Protein AF-A0A1H8NC01-F1 (afdb_monomer_lite)

Sequence (75 aa):
MTQISRTTAPQPWIDLIFAAKSAQGGVIRRSIGWVDREIGRDRFLYEVRRRGFHLIMAGDQFVIVCDPRPIQIVF

Foldseek 3Di:
DQEQQDPDALVVVLVVQCVDPCLVQHKDKDFQSCCCRRPNDVRVVVSLVVQLWDWDDDPRMIIIGNDNDDDDDPD

pLDDT: mean 92.03, std 11.06, range [46.47, 98.31]

Organism: NCBI:txid933059

Radius of gyration: 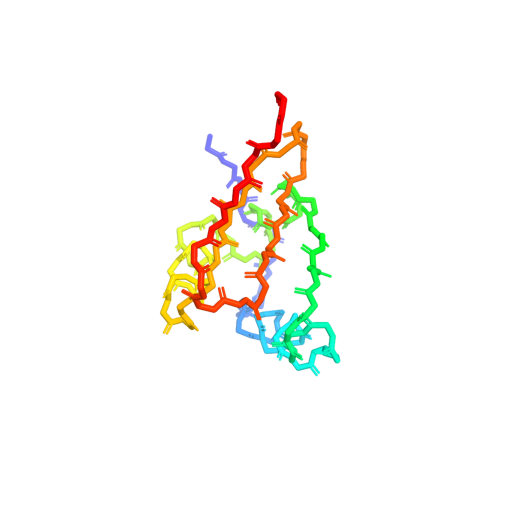12.59 Å; chains: 1; bounding box: 30×28×32 Å

Secondary structure (DSSP, 8-state):
------SS-SHHHHHHHHHSGGGTTSEEEEEHHHHHHHT-HHHHHHHHHHTT-EEEEETTEEEEE--SSPP----

Structure (mmCIF, N/CA/C/O backbone):
data_AF-A0A1H8NC01-F1
#
_entry.id   AF-A0A1H8NC01-F1
#
loop_
_atom_site.group_PDB
_atom_site.id
_atom_site.type_symbol
_atom_site.label_atom_id
_atom_site.label_alt_id
_atom_site.label_comp_id
_atom_site.label_asym_id
_atom_site.label_entity_id
_atom_site.label_seq_id
_atom_site.pdbx_PDB_ins_code
_atom_site.Cartn_x
_atom_site.Cartn_y
_atom_site.Cartn_z
_atom_site.occupancy
_atom_site.B_iso_or_equiv
_atom_site.auth_seq_id
_atom_site.auth_comp_id
_atom_site.auth_asym_id
_atom_site.auth_atom_id
_atom_site.pdbx_PDB_model_num
ATOM 1 N N . MET A 1 1 ? 4.682 3.874 -21.288 1.00 46.47 1 MET A N 1
ATOM 2 C CA . MET A 1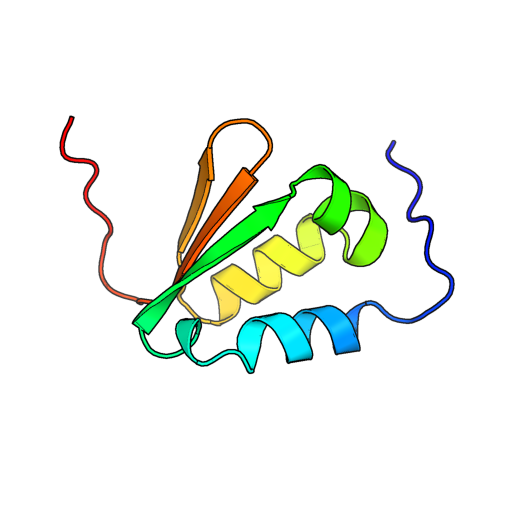 1 ? 5.032 2.444 -21.148 1.00 46.47 1 MET A CA 1
ATOM 3 C C . MET A 1 1 ? 6.231 2.355 -20.219 1.00 46.47 1 MET A C 1
ATOM 5 O O . MET A 1 1 ? 7.347 2.601 -20.655 1.00 46.47 1 MET A O 1
ATOM 9 N N . THR A 1 2 ? 6.009 2.151 -18.922 1.00 53.91 2 THR A N 1
ATOM 10 C CA . THR A 1 2 ? 7.095 2.159 -17.930 1.00 53.91 2 THR A CA 1
ATOM 11 C C . THR A 1 2 ? 7.812 0.812 -17.982 1.00 53.91 2 THR A C 1
ATOM 13 O O . THR A 1 2 ? 7.210 -0.221 -17.706 1.00 53.91 2 THR A O 1
ATOM 16 N N . GLN A 1 3 ? 9.073 0.819 -18.412 1.00 60.44 3 GLN A N 1
ATOM 17 C CA . GLN A 1 3 ? 9.925 -0.368 -18.487 1.00 60.44 3 GLN A CA 1
ATOM 18 C C . GLN A 1 3 ? 10.184 -0.916 -17.076 1.00 60.44 3 GLN A C 1
ATOM 20 O O . GLN A 1 3 ? 10.782 -0.237 -16.236 1.00 60.44 3 GLN A O 1
ATOM 25 N N . ILE A 1 4 ? 9.737 -2.148 -16.826 1.00 61.38 4 ILE A N 1
ATOM 26 C CA . ILE A 1 4 ? 10.061 -2.916 -15.618 1.00 61.38 4 ILE A CA 1
ATOM 27 C C . ILE A 1 4 ? 11.578 -3.118 -15.623 1.00 61.38 4 ILE A C 1
ATOM 29 O O . ILE A 1 4 ? 12.111 -3.822 -16.475 1.00 61.38 4 ILE A O 1
ATOM 33 N N . SER A 1 5 ? 12.291 -2.444 -14.722 1.00 65.50 5 SER A N 1
ATOM 34 C CA . SER A 1 5 ? 13.763 -2.397 -14.755 1.00 65.50 5 SER A CA 1
ATOM 35 C C . SER A 1 5 ? 14.424 -3.617 -14.106 1.00 65.50 5 SER A C 1
ATOM 37 O O . SER A 1 5 ? 15.648 -3.722 -14.100 1.00 65.50 5 SER A O 1
ATOM 39 N N . ARG A 1 6 ? 13.640 -4.530 -13.522 1.00 66.94 6 ARG A N 1
ATOM 40 C CA . ARG A 1 6 ? 14.156 -5.618 -12.690 1.00 66.94 6 ARG A CA 1
ATOM 41 C C . ARG A 1 6 ? 14.175 -6.954 -13.426 1.00 66.94 6 ARG A C 1
ATOM 43 O O . ARG A 1 6 ? 13.197 -7.348 -14.047 1.00 66.94 6 ARG A O 1
ATOM 50 N N . THR A 1 7 ? 15.270 -7.690 -13.270 1.00 68.69 7 THR A N 1
ATOM 51 C CA . THR A 1 7 ? 15.513 -9.011 -13.879 1.00 68.69 7 THR A CA 1
ATOM 52 C C . THR A 1 7 ? 15.021 -10.195 -13.040 1.00 68.69 7 THR A C 1
ATOM 54 O O . THR A 1 7 ? 15.180 -11.344 -13.436 1.00 68.69 7 THR A O 1
ATOM 57 N N . THR A 1 8 ? 14.433 -9.948 -11.868 1.00 73.88 8 THR A N 1
ATOM 58 C CA . THR A 1 8 ? 14.032 -10.984 -10.900 1.00 73.88 8 THR A CA 1
ATOM 59 C C . THR A 1 8 ? 12.537 -10.909 -10.596 1.00 73.88 8 THR A C 1
ATOM 61 O O . THR A 1 8 ? 11.946 -9.827 -10.600 1.00 73.88 8 THR A O 1
ATOM 64 N N . ALA A 1 9 ? 11.920 -12.063 -10.306 1.00 79.31 9 ALA A N 1
ATOM 65 C CA . ALA A 1 9 ? 10.474 -12.184 -10.100 1.00 79.31 9 ALA A CA 1
ATOM 66 C C . ALA A 1 9 ? 9.954 -11.186 -9.044 1.00 79.31 9 ALA A C 1
ATOM 68 O O . ALA A 1 9 ? 10.619 -10.998 -8.029 1.00 79.31 9 ALA A O 1
ATOM 69 N N . PRO A 1 10 ? 8.785 -10.552 -9.225 1.00 84.12 10 PRO A N 1
ATOM 70 C CA . PRO A 1 10 ? 8.283 -9.512 -8.316 1.00 84.12 10 PRO A CA 1
ATOM 71 C C . PRO A 1 10 ? 7.778 -10.055 -6.966 1.00 84.12 10 PRO A C 1
ATOM 73 O O . PRO A 1 10 ? 7.556 -9.289 -6.030 1.00 84.12 10 PRO A O 1
ATOM 76 N N . GLN A 1 11 ? 7.594 -11.373 -6.847 1.00 89.31 11 GLN A N 1
ATOM 77 C CA . GLN A 1 11 ? 6.979 -12.019 -5.684 1.00 89.31 11 GLN A CA 1
ATOM 78 C C . GLN A 1 11 ? 7.677 -11.724 -4.338 1.00 89.31 11 GLN A C 1
ATOM 80 O O . GLN A 1 11 ? 6.967 -11.365 -3.401 1.00 89.31 11 GLN A O 1
ATOM 85 N N . PRO A 1 12 ? 9.021 -11.740 -4.221 1.00 91.25 12 PRO A N 1
ATOM 86 C CA . PRO A 1 12 ? 9.693 -11.436 -2.957 1.00 91.25 12 PRO A CA 1
ATOM 87 C C . PRO A 1 12 ? 9.392 -10.027 -2.432 1.00 91.25 12 PRO A C 1
ATOM 89 O O . PRO A 1 12 ? 9.348 -9.817 -1.223 1.00 91.25 12 PRO A O 1
ATOM 92 N N . TRP A 1 13 ? 9.146 -9.055 -3.321 1.00 93.38 13 TRP A N 1
ATOM 93 C CA . TRP A 1 13 ? 8.766 -7.704 -2.906 1.00 93.38 13 TRP A CA 1
ATOM 94 C C . TRP A 1 13 ? 7.355 -7.655 -2.333 1.00 93.38 13 TRP A C 1
ATOM 96 O O . TRP A 1 13 ? 7.130 -7.003 -1.315 1.00 93.38 13 TRP A O 1
ATOM 106 N N . ILE A 1 14 ? 6.415 -8.358 -2.964 1.00 94.75 14 ILE A N 1
ATOM 107 C CA . ILE A 1 14 ? 5.051 -8.506 -2.450 1.00 94.75 14 ILE A CA 1
ATOM 108 C C . ILE A 1 14 ? 5.080 -9.172 -1.074 1.00 94.75 14 ILE A C 1
ATOM 110 O O . ILE A 1 14 ? 4.475 -8.654 -0.135 1.00 94.75 14 ILE A O 1
ATOM 114 N N . ASP A 1 15 ? 5.817 -10.273 -0.941 1.00 94.50 15 ASP A N 1
ATOM 115 C CA . ASP A 1 15 ? 5.915 -11.013 0.315 1.00 94.50 15 ASP A CA 1
ATOM 116 C C . ASP A 1 15 ? 6.509 -10.136 1.418 1.00 94.50 15 ASP A C 1
ATOM 118 O O . ASP A 1 15 ? 5.939 -10.045 2.503 1.00 94.50 15 ASP A O 1
ATOM 122 N N . LEU A 1 16 ? 7.581 -9.395 1.122 1.00 94.62 16 LEU A N 1
ATOM 123 C CA . LEU A 1 16 ? 8.195 -8.479 2.080 1.00 94.62 16 LEU A CA 1
ATOM 124 C C . LEU A 1 16 ? 7.245 -7.349 2.508 1.00 94.62 16 LEU A C 1
ATOM 126 O O . LEU A 1 16 ? 7.188 -7.007 3.689 1.00 94.62 16 LEU A O 1
ATOM 130 N N . ILE A 1 17 ? 6.493 -6.762 1.570 1.00 95.44 17 ILE A N 1
ATOM 131 C CA . ILE A 1 17 ? 5.528 -5.696 1.874 1.00 95.44 17 ILE A CA 1
ATOM 132 C C . ILE A 1 17 ? 4.457 -6.199 2.842 1.00 95.44 17 ILE A C 1
ATOM 134 O O . ILE A 1 17 ? 4.159 -5.519 3.823 1.00 95.44 17 ILE A O 1
ATOM 138 N N . PHE A 1 18 ? 3.896 -7.381 2.584 1.00 96.00 18 PHE A N 1
ATOM 139 C CA . PHE A 1 18 ? 2.793 -7.919 3.380 1.00 96.00 18 PHE A CA 1
ATOM 140 C C . PHE A 1 18 ? 3.234 -8.759 4.588 1.00 96.00 18 PHE A C 1
ATOM 142 O O . PHE A 1 18 ? 2.389 -9.103 5.408 1.00 96.00 18 PHE A O 1
ATOM 149 N N . ALA A 1 19 ? 4.530 -9.038 4.746 1.00 95.50 19 ALA A N 1
ATOM 150 C CA . ALA A 1 19 ? 5.106 -9.579 5.979 1.00 95.50 19 ALA A CA 1
ATOM 151 C C . ALA A 1 19 ? 5.349 -8.497 7.049 1.00 95.50 19 ALA A C 1
ATOM 153 O O . ALA A 1 19 ? 5.611 -8.815 8.209 1.00 95.50 19 ALA A O 1
ATOM 154 N N . ALA A 1 20 ? 5.282 -7.213 6.682 1.00 94.81 20 ALA A N 1
ATOM 155 C CA . ALA A 1 20 ? 5.469 -6.115 7.620 1.00 94.81 20 ALA A CA 1
ATOM 156 C C . ALA A 1 20 ? 4.390 -6.116 8.715 1.00 94.81 20 ALA A C 1
ATOM 158 O O . ALA A 1 20 ? 3.217 -6.359 8.442 1.00 94.81 20 ALA A O 1
ATOM 159 N N . LYS A 1 21 ? 4.754 -5.720 9.942 1.00 95.56 21 LYS A N 1
ATOM 160 C CA . LYS A 1 21 ? 3.800 -5.580 11.061 1.00 95.56 21 LYS A CA 1
ATOM 161 C C . LYS A 1 21 ? 2.609 -4.677 10.710 1.00 95.56 21 LYS A C 1
ATOM 163 O O . LYS A 1 21 ? 1.488 -4.961 11.110 1.00 95.56 21 LYS A O 1
ATOM 168 N N . SER A 1 22 ? 2.821 -3.632 9.906 1.00 96.12 22 SER A N 1
ATOM 169 C CA . SER A 1 22 ? 1.744 -2.748 9.433 1.00 96.12 22 SER A CA 1
ATOM 170 C C . SER A 1 22 ? 0.694 -3.449 8.565 1.00 96.12 22 SER A C 1
ATOM 172 O O . SER A 1 22 ? -0.404 -2.925 8.434 1.00 96.12 22 SER A O 1
ATOM 174 N N . ALA A 1 23 ? 0.984 -4.623 7.998 1.00 96.56 23 ALA A N 1
ATOM 175 C CA . ALA A 1 23 ? -0.011 -5.425 7.287 1.00 96.56 23 ALA A CA 1
ATOM 176 C C . ALA A 1 23 ? -1.050 -6.067 8.230 1.00 96.56 23 ALA A C 1
ATOM 178 O O . ALA A 1 23 ? -2.065 -6.574 7.765 1.00 96.56 23 ALA A O 1
ATOM 179 N N . GLN A 1 24 ? -0.825 -6.026 9.548 1.00 95.62 24 GLN A N 1
ATOM 180 C CA . GLN A 1 24 ? -1.715 -6.558 10.585 1.00 95.62 24 GLN A CA 1
ATOM 181 C C . GLN A 1 24 ? -2.648 -5.465 11.147 1.00 95.62 24 GLN A C 1
ATOM 183 O O . GLN A 1 24 ? -2.711 -5.268 12.358 1.00 95.62 24 GLN A O 1
ATOM 188 N N . GLY A 1 25 ? -3.336 -4.711 10.282 1.00 95.25 25 GLY A N 1
ATOM 189 C CA . GLY A 1 25 ? -4.265 -3.647 10.709 1.00 95.25 25 GLY A CA 1
ATOM 190 C C . GLY A 1 25 ? -3.694 -2.225 10.715 1.00 95.25 25 GLY A C 1
ATOM 191 O O . GLY A 1 25 ? -4.313 -1.318 11.263 1.00 95.25 25 GLY A O 1
ATOM 192 N N . GLY A 1 26 ? -2.508 -2.010 10.143 1.00 97.12 26 GLY A N 1
ATOM 193 C CA . GLY A 1 26 ? -1.883 -0.693 10.024 1.00 97.12 26 GLY A CA 1
ATOM 194 C C . GLY A 1 26 ? -2.010 -0.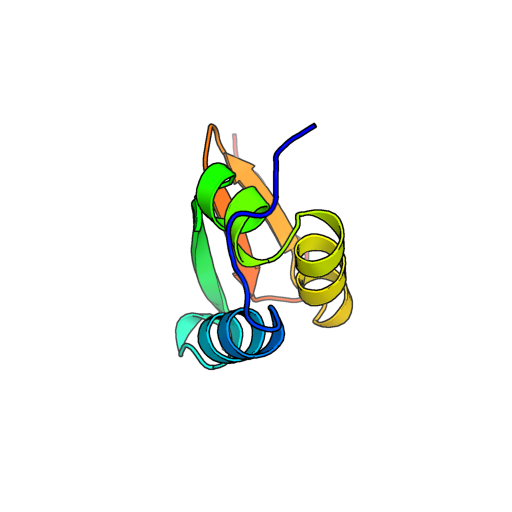076 8.629 1.00 97.12 26 GLY A C 1
ATOM 195 O O . GLY A 1 26 ? -2.860 -0.441 7.814 1.00 97.12 26 GLY A O 1
ATOM 196 N N . VAL A 1 27 ? -1.117 0.876 8.346 1.00 97.62 27 VAL A N 1
ATOM 197 C CA . VAL A 1 27 ? -1.018 1.558 7.049 1.00 97.62 27 VAL A CA 1
ATOM 198 C C . VAL A 1 27 ? 0.373 1.348 6.460 1.00 97.62 27 VAL A C 1
ATOM 200 O O . VAL A 1 27 ? 1.382 1.476 7.158 1.00 97.62 27 VAL A O 1
ATOM 203 N N . ILE A 1 28 ? 0.438 1.037 5.166 1.00 97.81 28 ILE A N 1
ATOM 204 C CA . ILE A 1 28 ? 1.688 0.902 4.411 1.00 97.81 28 ILE A CA 1
ATOM 205 C C . ILE A 1 28 ? 1.744 1.997 3.347 1.00 97.81 28 ILE A C 1
ATOM 207 O O . ILE A 1 28 ? 0.786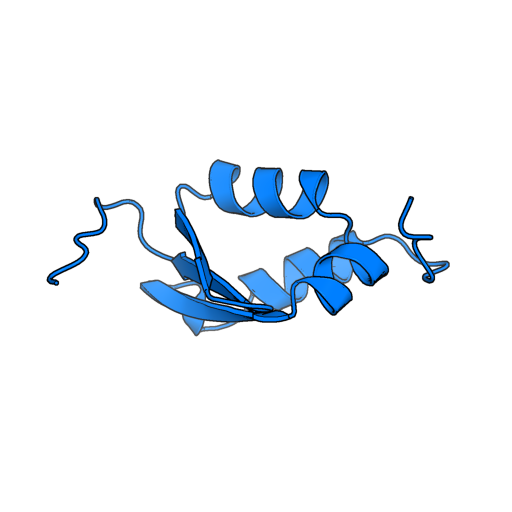 2.198 2.606 1.00 97.81 28 ILE A O 1
ATOM 211 N N . ARG A 1 29 ? 2.889 2.675 3.223 1.00 97.62 29 ARG A N 1
ATOM 212 C CA . ARG A 1 29 ? 3.165 3.632 2.141 1.00 97.62 29 ARG A CA 1
ATOM 213 C C . ARG A 1 29 ? 4.188 3.083 1.159 1.00 97.62 29 ARG A C 1
ATOM 215 O O . ARG A 1 29 ? 5.202 2.522 1.575 1.00 97.62 29 ARG A O 1
ATOM 222 N N . ARG A 1 30 ? 3.943 3.275 -0.139 1.00 97.25 30 ARG A N 1
ATOM 223 C CA . ARG A 1 30 ? 4.873 2.912 -1.217 1.00 97.25 30 ARG A CA 1
ATOM 224 C C . ARG A 1 30 ? 4.864 3.945 -2.333 1.00 97.25 30 ARG A C 1
ATOM 226 O O . ARG A 1 30 ? 3.806 4.408 -2.731 1.00 97.25 30 ARG A O 1
ATOM 233 N N . SER A 1 31 ? 6.039 4.253 -2.875 1.00 97.62 31 SER A N 1
ATOM 234 C CA . SER A 1 31 ? 6.145 5.085 -4.075 1.00 97.62 31 SER A CA 1
ATOM 235 C C . SER A 1 31 ? 5.485 4.381 -5.259 1.00 97.62 31 SER A C 1
ATOM 237 O O . SER A 1 31 ? 5.774 3.212 -5.527 1.00 97.62 31 SER A O 1
ATOM 239 N N . ILE A 1 32 ? 4.640 5.111 -5.985 1.00 97.25 32 ILE A N 1
ATOM 240 C CA . ILE A 1 32 ? 4.026 4.658 -7.232 1.00 97.25 32 ILE A CA 1
ATOM 241 C C . ILE A 1 32 ? 5.108 4.271 -8.242 1.00 97.25 32 ILE A C 1
ATOM 243 O O . ILE A 1 32 ? 5.071 3.170 -8.782 1.00 97.25 32 ILE A O 1
ATOM 247 N N . GLY A 1 33 ? 6.107 5.136 -8.445 1.00 96.25 33 GLY A N 1
ATOM 248 C CA . GLY A 1 33 ? 7.174 4.890 -9.417 1.00 96.25 33 GLY A CA 1
ATOM 249 C C . GLY A 1 33 ? 8.009 3.652 -9.084 1.00 96.25 33 GLY A C 1
ATOM 250 O O . GLY A 1 33 ? 8.405 2.914 -9.984 1.00 96.25 33 GLY A O 1
ATOM 251 N N . TRP A 1 34 ? 8.234 3.383 -7.795 1.00 95.69 34 TRP A N 1
ATOM 252 C CA . TRP A 1 34 ? 8.898 2.154 -7.358 1.00 95.69 34 TRP A CA 1
ATOM 253 C C . TRP A 1 34 ? 8.018 0.921 -7.596 1.00 95.69 34 TRP A C 1
ATOM 255 O O . TRP A 1 34 ? 8.498 -0.067 -8.141 1.00 95.69 34 TRP A O 1
ATOM 265 N N . VAL A 1 35 ? 6.723 0.981 -7.261 1.00 95.69 35 VAL A N 1
ATOM 266 C CA . VAL A 1 35 ? 5.782 -0.125 -7.519 1.00 95.69 35 VAL A CA 1
ATOM 267 C C . VAL A 1 35 ? 5.716 -0.447 -9.009 1.00 95.69 35 VAL A C 1
ATOM 269 O O . VAL A 1 35 ? 5.818 -1.615 -9.383 1.00 95.69 35 VAL A O 1
ATOM 272 N N . ASP A 1 36 ? 5.600 0.573 -9.857 1.00 94.12 36 ASP A N 1
ATOM 273 C CA . ASP A 1 36 ? 5.552 0.405 -11.309 1.00 94.12 36 ASP A CA 1
ATOM 274 C C . ASP A 1 36 ? 6.827 -0.267 -11.841 1.00 94.12 36 ASP A C 1
ATOM 276 O O . ASP A 1 36 ? 6.749 -1.128 -12.715 1.00 94.12 36 ASP A O 1
ATOM 280 N N . ARG A 1 37 ? 7.995 0.097 -11.294 1.00 92.06 37 ARG A N 1
ATOM 281 C CA . ARG A 1 37 ? 9.301 -0.419 -11.725 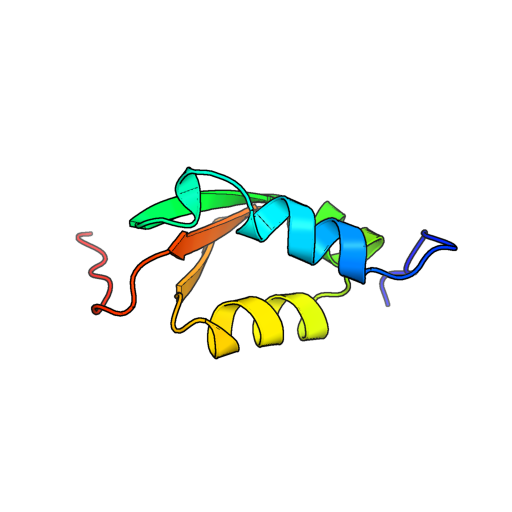1.00 92.06 37 ARG A CA 1
ATOM 282 C C . ARG A 1 37 ? 9.594 -1.837 -11.233 1.00 92.06 37 ARG A C 1
ATOM 284 O O . ARG A 1 37 ? 10.179 -2.619 -11.978 1.00 92.06 37 ARG A O 1
ATOM 291 N N . GLU A 1 38 ? 9.241 -2.142 -9.988 1.00 91.69 38 GLU A N 1
ATOM 292 C CA . GLU A 1 38 ? 9.736 -3.329 -9.275 1.00 91.69 38 GLU A CA 1
ATOM 293 C C . GLU A 1 38 ? 8.716 -4.466 -9.188 1.00 91.69 38 GLU A C 1
ATOM 295 O O . GLU A 1 38 ? 9.096 -5.632 -9.064 1.00 91.69 38 GLU A O 1
ATOM 300 N N . ILE A 1 39 ? 7.425 -4.133 -9.227 1.00 93.38 39 ILE A N 1
ATOM 301 C CA . ILE A 1 39 ? 6.326 -5.089 -9.039 1.00 93.38 39 ILE A CA 1
ATOM 302 C C . ILE A 1 39 ? 5.410 -5.124 -10.264 1.00 93.38 39 ILE A C 1
ATOM 304 O O . ILE A 1 39 ? 4.938 -6.193 -10.652 1.00 93.38 39 ILE A O 1
ATOM 308 N N . GLY A 1 40 ? 5.162 -3.964 -10.867 1.00 93.56 40 GLY A N 1
ATOM 309 C CA . GLY A 1 40 ? 4.098 -3.764 -11.839 1.00 93.56 40 GLY A CA 1
ATOM 310 C C . GLY A 1 40 ? 2.771 -3.438 -11.151 1.00 93.56 40 GLY A C 1
ATOM 311 O O . GLY A 1 40 ? 2.351 -4.088 -10.187 1.00 93.56 40 GLY A O 1
ATOM 312 N N . ARG A 1 41 ? 2.097 -2.407 -11.667 1.00 94.00 41 ARG A N 1
ATOM 313 C CA . ARG A 1 41 ? 0.900 -1.825 -11.049 1.00 94.00 41 ARG A CA 1
ATOM 314 C C . ARG A 1 41 ? -0.250 -2.814 -10.907 1.00 94.00 41 ARG A C 1
ATOM 316 O O . ARG A 1 41 ? -0.820 -2.926 -9.826 1.00 94.00 41 ARG A O 1
ATOM 323 N N . ASP A 1 42 ? -0.553 -3.556 -11.966 1.00 94.69 42 ASP A N 1
ATOM 324 C CA . ASP A 1 42 ? -1.697 -4.473 -11.996 1.00 94.69 42 ASP A CA 1
ATOM 325 C C . ASP A 1 42 ? -1.535 -5.611 -10.988 1.00 94.69 42 ASP A C 1
ATOM 327 O O . ASP A 1 42 ? -2.463 -5.939 -10.245 1.00 94.69 42 ASP A O 1
ATOM 331 N N . ARG A 1 43 ? -0.320 -6.166 -10.892 1.00 94.44 43 ARG A N 1
ATOM 332 C CA . ARG A 1 43 ? 0.004 -7.192 -9.899 1.00 94.44 43 ARG A CA 1
ATOM 333 C C . ARG A 1 43 ? -0.144 -6.644 -8.485 1.00 94.44 43 ARG A C 1
ATOM 335 O O . ARG A 1 43 ? -0.739 -7.308 -7.641 1.00 94.44 43 ARG A O 1
ATOM 342 N N . PHE A 1 44 ? 0.362 -5.441 -8.225 1.00 96.94 44 PHE A N 1
ATOM 343 C CA . PHE A 1 44 ? 0.246 -4.808 -6.915 1.00 96.94 44 PHE A CA 1
ATOM 344 C C . PHE A 1 44 ? -1.216 -4.540 -6.525 1.00 96.94 44 PHE A C 1
ATOM 346 O O . PHE A 1 44 ? -1.632 -4.916 -5.430 1.00 96.94 44 PHE A O 1
ATOM 353 N N . LEU A 1 45 ? -2.018 -3.978 -7.437 1.00 97.12 45 LEU A N 1
ATOM 354 C CA . LEU A 1 45 ? -3.456 -3.749 -7.248 1.00 97.12 45 LEU A CA 1
ATOM 355 C C . LEU A 1 45 ? -4.200 -5.049 -6.922 1.00 97.12 45 LEU A C 1
ATOM 357 O O . LEU A 1 45 ? -4.989 -5.094 -5.977 1.00 97.12 45 LEU A O 1
ATOM 361 N N . TYR A 1 46 ? -3.917 -6.116 -7.673 1.00 97.56 46 TYR A N 1
ATOM 362 C CA . TYR A 1 46 ? -4.490 -7.438 -7.435 1.00 97.56 46 TYR A CA 1
ATOM 363 C C . TYR A 1 46 ? -4.138 -7.972 -6.041 1.00 97.56 46 TYR A C 1
ATOM 365 O O . TYR A 1 46 ? -5.014 -8.435 -5.312 1.00 97.56 46 TYR A O 1
ATOM 373 N N . GLU A 1 47 ? -2.869 -7.880 -5.640 1.00 97.19 47 GLU A N 1
ATOM 374 C CA . GLU A 1 47 ? -2.407 -8.371 -4.341 1.00 97.19 47 GLU A CA 1
ATOM 375 C C . GLU A 1 47 ? -2.996 -7.577 -3.162 1.00 97.19 47 GLU A C 1
ATOM 377 O O . GLU A 1 47 ? -3.316 -8.169 -2.129 1.00 97.19 47 GLU A O 1
ATOM 382 N N . VAL A 1 48 ? -3.193 -6.265 -3.299 1.00 97.88 48 VAL A N 1
ATOM 383 C CA . VAL A 1 48 ? -3.883 -5.473 -2.269 1.00 97.88 48 VAL A CA 1
ATOM 384 C C . VAL A 1 48 ? -5.356 -5.888 -2.186 1.00 97.88 48 VAL A C 1
ATOM 386 O O . VAL A 1 48 ? -5.838 -6.252 -1.112 1.00 97.88 48 VAL A O 1
ATOM 389 N N . ARG A 1 49 ? -6.051 -5.943 -3.331 1.00 97.75 49 ARG A N 1
ATOM 390 C CA . ARG A 1 49 ? -7.477 -6.295 -3.397 1.00 97.75 49 ARG A CA 1
ATOM 391 C C . ARG A 1 49 ? -7.761 -7.703 -2.875 1.00 97.75 49 ARG A C 1
ATOM 393 O O . ARG A 1 49 ? -8.719 -7.892 -2.133 1.00 97.75 49 ARG A O 1
ATOM 400 N N . ARG A 1 50 ? -6.933 -8.697 -3.219 1.00 97.31 50 ARG A N 1
ATOM 401 C CA . ARG A 1 50 ? -7.141 -10.094 -2.791 1.00 97.31 50 ARG A CA 1
ATOM 402 C C . ARG A 1 50 ? -7.032 -10.287 -1.275 1.00 97.31 50 ARG A C 1
ATOM 404 O O . ARG A 1 50 ? -7.534 -11.279 -0.764 1.00 97.31 50 ARG A O 1
ATOM 411 N N . ARG A 1 51 ? -6.359 -9.370 -0.568 1.00 96.81 51 ARG A N 1
ATOM 412 C CA . ARG A 1 51 ? -6.240 -9.365 0.902 1.00 96.81 51 ARG A CA 1
ATOM 413 C C . ARG A 1 51 ? -7.404 -8.649 1.591 1.00 96.81 51 ARG A C 1
ATOM 415 O O . ARG A 1 51 ? -7.438 -8.603 2.813 1.00 96.81 51 ARG A O 1
ATOM 422 N N . GLY A 1 52 ? -8.340 -8.088 0.821 1.00 97.31 52 GLY A N 1
ATOM 423 C CA . GLY A 1 52 ? -9.434 -7.274 1.346 1.00 97.31 52 GLY A CA 1
ATOM 424 C C . GLY A 1 52 ? -8.983 -5.900 1.833 1.00 97.31 52 GLY A C 1
ATOM 425 O O . GLY A 1 52 ? -9.729 -5.241 2.536 1.00 97.31 52 GLY A O 1
ATOM 426 N N . PHE A 1 53 ? -7.770 -5.470 1.48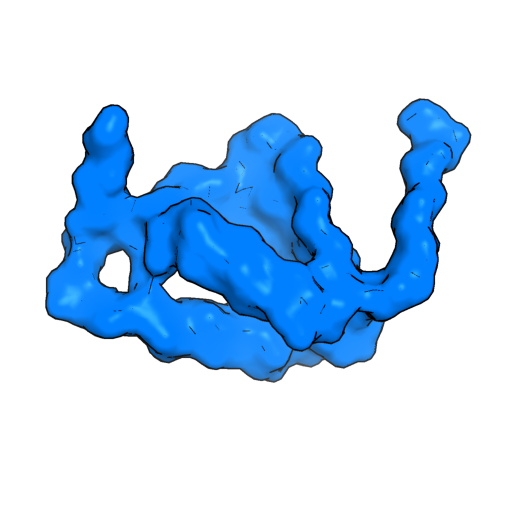8 1.00 98.06 53 PHE A N 1
ATOM 427 C CA . PHE A 1 53 ? -7.255 -4.159 1.862 1.00 98.06 53 PHE A CA 1
ATOM 428 C C . PHE A 1 53 ? -7.685 -3.098 0.859 1.00 98.06 53 PHE A C 1
ATOM 430 O O . PHE A 1 53 ? -8.039 -3.392 -0.286 1.00 98.06 53 PHE A O 1
ATOM 437 N N . HIS A 1 54 ? -7.564 -1.843 1.273 1.00 98.12 54 HIS A N 1
ATOM 438 C CA . HIS A 1 54 ? -7.861 -0.702 0.420 1.00 98.12 54 HIS A CA 1
ATOM 439 C C . HIS A 1 54 ? -6.582 -0.026 -0.038 1.00 98.12 54 HIS A C 1
ATOM 441 O O . HIS A 1 54 ? -5.634 0.127 0.735 1.00 98.12 54 HIS A O 1
ATOM 447 N N . LEU A 1 55 ? -6.582 0.430 -1.287 1.00 98.06 55 LEU A N 1
ATOM 448 C CA . LEU A 1 55 ? -5.490 1.196 -1.863 1.00 98.06 55 LEU A CA 1
ATOM 449 C C . LEU A 1 55 ? -5.957 2.604 -2.208 1.00 98.06 55 LEU A C 1
ATOM 451 O O . LEU A 1 55 ? -6.908 2.774 -2.965 1.00 98.06 55 LEU A O 1
ATOM 455 N N . ILE A 1 56 ? -5.242 3.601 -1.704 1.00 97.50 56 ILE A N 1
ATOM 456 C CA . ILE A 1 56 ? -5.470 5.016 -1.986 1.00 97.50 56 ILE A CA 1
ATOM 457 C C . ILE A 1 56 ? -4.242 5.560 -2.716 1.00 97.50 56 ILE A C 1
ATOM 459 O O . ILE A 1 56 ? -3.106 5.237 -2.363 1.00 97.50 56 ILE A O 1
ATOM 463 N N . MET A 1 57 ? -4.456 6.390 -3.735 1.00 97.19 57 MET A N 1
ATOM 464 C CA . MET A 1 57 ? -3.391 7.181 -4.354 1.00 97.19 57 MET A CA 1
ATOM 465 C C . MET A 1 57 ? -3.388 8.582 -3.747 1.00 97.19 57 MET A C 1
ATOM 467 O O . MET A 1 57 ? -4.407 9.265 -3.768 1.00 97.19 57 MET A O 1
ATOM 471 N N . ALA A 1 58 ? -2.243 9.001 -3.218 1.00 96.31 58 ALA A N 1
ATOM 472 C CA . ALA A 1 58 ? -2.025 10.321 -2.642 1.00 96.31 58 ALA A CA 1
ATOM 473 C C . ALA A 1 58 ? -0.750 10.917 -3.253 1.00 96.31 58 ALA A C 1
ATOM 475 O O . ALA A 1 58 ? 0.363 10.614 -2.819 1.00 96.31 58 ALA A O 1
ATOM 476 N N . GLY A 1 59 ? -0.909 11.720 -4.308 1.00 96.62 59 GLY A N 1
ATOM 477 C CA . GLY A 1 59 ? 0.218 12.213 -5.101 1.00 96.62 59 GLY A CA 1
ATOM 478 C C . GLY A 1 59 ? 0.978 11.068 -5.777 1.00 96.62 59 GLY A C 1
ATOM 479 O O . GLY A 1 59 ? 0.383 10.240 -6.463 1.00 96.62 59 GLY A O 1
ATOM 480 N N . ASP A 1 60 ? 2.290 11.002 -5.562 1.00 97.56 60 ASP A N 1
ATOM 481 C CA . ASP A 1 60 ? 3.175 9.955 -6.088 1.00 97.56 60 ASP A CA 1
ATOM 482 C C . ASP A 1 60 ? 3.257 8.711 -5.177 1.00 97.56 60 ASP A C 1
ATOM 484 O O . ASP A 1 60 ? 4.107 7.835 -5.374 1.00 97.56 60 ASP A O 1
ATOM 488 N N . GLN A 1 61 ? 2.376 8.621 -4.176 1.00 98.12 61 GLN A N 1
ATOM 489 C CA . GLN A 1 61 ? 2.346 7.543 -3.197 1.00 98.12 61 GLN A CA 1
ATOM 490 C C . GLN A 1 61 ? 1.085 6.697 -3.325 1.00 98.12 61 GLN A C 1
ATOM 492 O O . GLN A 1 61 ? -0.034 7.188 -3.459 1.00 98.12 61 GLN A O 1
ATOM 497 N N . PHE A 1 62 ? 1.279 5.400 -3.160 1.00 98.19 62 PHE A N 1
ATOM 498 C CA . PHE A 1 62 ? 0.257 4.476 -2.727 1.00 98.19 62 PHE A CA 1
ATOM 499 C C . PHE A 1 62 ? 0.209 4.419 -1.201 1.00 98.19 62 PHE A C 1
ATOM 501 O O . PHE A 1 62 ? 1.238 4.256 -0.538 1.00 98.19 62 PHE A O 1
ATOM 508 N N . VAL A 1 63 ? -1.001 4.497 -0.657 1.00 98.00 63 VAL A N 1
ATOM 509 C CA . VAL A 1 63 ? -1.322 4.291 0.755 1.00 98.00 63 VAL A CA 1
ATOM 510 C C . VAL A 1 63 ? -2.236 3.073 0.846 1.00 98.00 63 VAL A C 1
ATOM 512 O O . VAL A 1 63 ? -3.359 3.097 0.350 1.00 98.00 63 VAL A O 1
ATOM 515 N N . ILE A 1 64 ? -1.746 1.994 1.449 1.00 98.31 64 ILE A N 1
ATOM 516 C CA . ILE A 1 64 ? -2.517 0.777 1.699 1.00 98.31 64 ILE A CA 1
ATOM 517 C C . ILE A 1 64 ? -3.041 0.833 3.128 1.00 98.31 64 ILE A C 1
ATOM 519 O O . ILE A 1 64 ? -2.244 0.865 4.068 1.00 98.31 64 ILE A O 1
ATOM 523 N N . VAL A 1 65 ? -4.356 0.786 3.298 1.00 98.25 65 VAL A N 1
ATOM 524 C CA . VAL A 1 65 ? -4.983 0.584 4.609 1.00 98.25 65 VAL A CA 1
ATOM 525 C C . VAL A 1 65 ? -5.260 -0.904 4.761 1.00 98.25 65 VAL A C 1
ATOM 527 O O . VAL A 1 65 ? -6.049 -1.479 4.007 1.00 98.25 65 VAL A O 1
ATOM 530 N N . CYS A 1 66 ? -4.566 -1.537 5.706 1.00 98.19 66 CYS A N 1
ATOM 531 C CA . CYS A 1 66 ? -4.556 -2.987 5.878 1.00 98.19 66 CYS A CA 1
ATOM 532 C C . CYS A 1 66 ? -5.718 -3.456 6.763 1.00 98.19 66 CYS A C 1
ATOM 534 O O . CYS A 1 66 ? -5.510 -4.144 7.759 1.00 98.19 66 CYS A O 1
ATOM 536 N N . ASP A 1 67 ? -6.934 -3.044 6.407 1.00 96.94 67 ASP A N 1
ATOM 537 C CA . ASP A 1 67 ? -8.167 -3.337 7.133 1.00 96.94 67 ASP A CA 1
ATOM 538 C C . ASP A 1 67 ? -9.310 -3.597 6.136 1.00 96.94 67 ASP A C 1
ATOM 540 O O . ASP A 1 67 ? -9.431 -2.840 5.171 1.00 96.94 67 ASP A O 1
ATOM 544 N N . PRO A 1 68 ? -10.139 -4.640 6.333 1.00 95.94 68 PRO A N 1
ATOM 545 C CA . PRO A 1 68 ? -11.263 -4.934 5.445 1.00 95.94 68 PRO A CA 1
ATOM 546 C C . PRO A 1 68 ? -12.487 -4.036 5.650 1.00 95.94 68 PRO A C 1
ATOM 548 O O . PRO A 1 68 ? -13.380 -4.013 4.802 1.00 95.94 68 PRO A O 1
ATOM 551 N N . ARG A 1 69 ? -12.573 -3.306 6.766 1.00 96.69 69 ARG A N 1
ATOM 552 C CA . ARG A 1 69 ? -13.696 -2.403 7.049 1.00 96.69 69 ARG A CA 1
ATOM 553 C C . ARG A 1 69 ? -13.652 -1.182 6.121 1.00 96.69 69 ARG A C 1
ATOM 555 O O . ARG A 1 69 ? -12.579 -0.838 5.627 1.00 96.69 69 ARG A O 1
ATOM 562 N N . PRO A 1 70 ? -14.791 -0.513 5.863 1.00 95.94 70 PRO A N 1
ATOM 563 C CA . PRO A 1 70 ? -14.831 0.662 4.996 1.00 95.94 70 PRO A CA 1
ATOM 564 C C . PRO A 1 70 ? -13.906 1.787 5.469 1.00 95.94 70 PRO A C 1
ATOM 566 O O . PRO A 1 70 ? -13.740 2.009 6.668 1.00 95.94 70 PRO A O 1
ATOM 569 N N . ILE A 1 71 ? -13.359 2.536 4.513 1.00 95.31 71 ILE A N 1
ATOM 570 C CA . ILE A 1 71 ? -12.594 3.755 4.786 1.00 95.31 71 ILE A CA 1
ATOM 571 C C . ILE A 1 71 ? -13.511 4.961 4.708 1.00 95.31 71 ILE A C 1
ATOM 573 O O . ILE A 1 71 ? -14.320 5.076 3.790 1.00 95.31 71 ILE A O 1
ATOM 577 N N . GLN A 1 72 ? -13.311 5.892 5.635 1.00 95.44 72 GLN A N 1
ATOM 578 C CA . GLN A 1 72 ? -13.934 7.204 5.613 1.00 95.44 72 GLN A CA 1
ATOM 579 C C . GLN A 1 72 ? -12.870 8.284 5.393 1.00 95.44 72 GLN A C 1
ATOM 581 O O . GLN A 1 72 ? -11.890 8.364 6.133 1.00 95.44 72 GLN A O 1
ATOM 586 N N . ILE A 1 73 ? -13.084 9.126 4.383 1.00 94.75 73 ILE A N 1
ATOM 587 C CA . ILE A 1 73 ? -12.369 10.395 4.215 1.00 94.75 73 ILE A CA 1
ATOM 588 C C . ILE A 1 73 ? -13.199 11.451 4.944 1.00 94.75 73 ILE A C 1
ATOM 590 O O . ILE A 1 73 ? -14.406 11.543 4.729 1.00 94.75 73 ILE A O 1
ATOM 594 N N . VAL A 1 74 ? -12.580 12.175 5.873 1.00 97.12 74 VAL A N 1
ATOM 595 C CA . VAL A 1 74 ? -13.305 13.032 6.827 1.00 97.12 74 VAL A CA 1
ATOM 596 C C . VAL A 1 74 ? -13.513 14.459 6.296 1.00 97.12 74 VAL A C 1
ATOM 598 O O . VAL A 1 74 ? -14.400 15.152 6.788 1.00 97.12 74 VAL A O 1
ATOM 601 N N . PHE A 1 75 ? -12.735 14.887 5.298 1.00 92.75 75 PHE A N 1
ATOM 602 C CA . PHE A 1 75 ? -12.774 16.219 4.691 1.00 92.75 75 PHE A CA 1
ATOM 603 C C . PHE A 1 75 ? -12.342 16.173 3.223 1.00 92.75 75 PHE A C 1
ATOM 605 O O . PHE A 1 75 ? -11.462 15.342 2.899 1.00 92.75 75 PHE A O 1
#